Protein AF-A0A3A5VHN6-F1 (afdb_monomer_lite)

Foldseek 3Di:
DVCCVPPPVNVVVVVVVVCCVPVVVVVVVVVVVPDPDDDDDDPPDPPDPDDDDDDDDQDDDDDDADPPGDDDDDTDCVSPPPSVVDDDPDDDDDDDDDDPD

Secondary structure (DSSP, 8-state):
-HHHHH-HHHHHHHHHHHHHHHHHHHHHHHHHHT--S--SS-------------------------TT--------GGGSTTGGGS---------------

pLDDT: mean 79.45, std 12.81, range [46.56, 92.81]

Sequence (101 aa):
MDDLKTNRDAQITVACVAFFLISFPVYFSIAASGASGTTLGGGVADYQVNGEIEYILVDSGTEYVADGTPWTGVFSSDSVSDADEMNIVGIRLSLSYGEDE

Radius of gyration: 34.36 Å; chains: 1; bounding box: 68×29×90 Å

Structure (mmCIF, N/CA/C/O backbone):
data_AF-A0A3A5VHN6-F1
#
_entry.id   AF-A0A3A5VHN6-F1
#
loop_
_atom_site.group_PDB
_atom_site.id
_atom_site.type_symbol
_atom_site.label_atom_id
_atom_site.label_alt_id
_atom_site.label_comp_id
_atom_site.label_asym_id
_atom_site.label_entity_id
_atom_site.label_seq_id
_atom_site.pdbx_PDB_ins_code
_atom_site.Cartn_x
_atom_site.Cartn_y
_atom_site.Cartn_z
_atom_site.occupancy
_atom_site.B_iso_or_equiv
_atom_site.auth_seq_id
_atom_site.auth_comp_id
_atom_site.auth_asym_id
_atom_site.auth_atom_id
_atom_site.pdbx_PDB_model_num
ATOM 1 N N . MET A 1 1 ? 47.240 10.618 -48.676 1.00 62.69 1 MET A N 1
ATOM 2 C CA . MET A 1 1 ? 46.561 11.926 -48.825 1.00 62.69 1 MET A CA 1
ATOM 3 C C . MET A 1 1 ? 46.181 12.170 -50.280 1.00 62.69 1 MET A C 1
ATOM 5 O O . MET A 1 1 ? 45.088 12.652 -50.533 1.00 62.69 1 MET A O 1
ATOM 9 N N . ASP A 1 2 ? 47.044 11.798 -51.226 1.00 72.00 2 ASP A N 1
ATOM 10 C CA . ASP A 1 2 ? 46.825 11.973 -52.668 1.00 72.00 2 ASP A CA 1
ATOM 11 C C . ASP A 1 2 ? 45.599 11.224 -53.212 1.00 72.00 2 ASP A C 1
ATOM 13 O O . ASP A 1 2 ? 44.804 11.823 -53.934 1.00 72.00 2 ASP A O 1
ATOM 17 N N . ASP A 1 3 ? 45.350 9.985 -52.768 1.00 69.56 3 ASP A N 1
ATOM 18 C CA . ASP A 1 3 ? 44.129 9.243 -53.131 1.00 69.56 3 ASP A CA 1
ATOM 19 C C . ASP A 1 3 ? 42.848 9.968 -52.706 1.00 69.56 3 ASP A C 1
ATOM 21 O O . ASP A 1 3 ? 41.890 10.044 -53.464 1.00 69.56 3 ASP A O 1
ATOM 25 N N . LEU A 1 4 ? 42.840 10.604 -51.536 1.00 68.75 4 LEU A N 1
ATOM 26 C CA . LEU A 1 4 ? 41.675 11.334 -51.028 1.00 68.75 4 LEU A CA 1
ATOM 27 C C . LEU A 1 4 ? 41.393 12.615 -51.833 1.00 68.75 4 LEU A C 1
ATOM 29 O O . LEU A 1 4 ? 40.301 13.161 -51.753 1.00 68.75 4 LEU A O 1
ATOM 33 N N . LYS A 1 5 ? 42.364 13.102 -52.616 1.00 71.19 5 LYS A N 1
ATOM 34 C CA . LYS A 1 5 ? 42.245 14.319 -53.434 1.00 71.19 5 LYS A CA 1
ATOM 35 C C . LYS A 1 5 ? 41.909 14.041 -54.898 1.00 71.19 5 LYS A C 1
ATOM 37 O O . LYS A 1 5 ? 41.319 14.899 -55.544 1.00 71.19 5 LYS A O 1
ATOM 42 N N . THR A 1 6 ? 42.270 12.869 -55.420 1.00 76.94 6 THR A N 1
ATOM 43 C CA . THR A 1 6 ? 42.101 12.528 -56.847 1.00 76.94 6 THR A CA 1
ATOM 44 C C . THR A 1 6 ? 41.102 11.392 -57.083 1.00 76.94 6 THR A C 1
ATOM 46 O O . THR A 1 6 ? 40.410 11.365 -58.099 1.00 76.94 6 THR A O 1
ATOM 49 N N . ASN A 1 7 ? 40.966 10.469 -56.126 1.00 86.19 7 ASN A N 1
ATOM 50 C CA . ASN A 1 7 ? 40.110 9.300 -56.263 1.00 86.19 7 ASN A CA 1
ATOM 51 C C .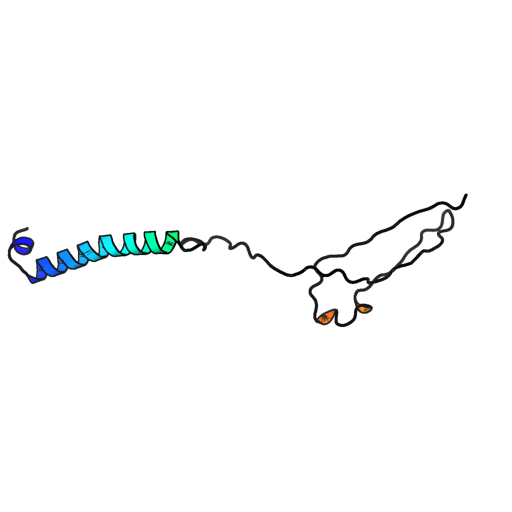 ASN A 1 7 ? 38.688 9.615 -55.778 1.00 86.19 7 ASN A C 1
ATOM 53 O O . ASN A 1 7 ? 38.440 9.839 -54.590 1.00 86.19 7 ASN A O 1
ATOM 57 N N . ARG A 1 8 ? 37.746 9.630 -56.723 1.00 84.88 8 ARG A N 1
ATOM 58 C CA . ARG A 1 8 ? 36.339 9.956 -56.472 1.00 84.88 8 ARG A CA 1
ATOM 59 C C . ARG A 1 8 ? 35.660 8.958 -55.532 1.00 84.88 8 ARG A C 1
ATOM 61 O O . ARG A 1 8 ? 34.877 9.379 -54.687 1.00 84.88 8 ARG A O 1
ATOM 68 N N . ASP A 1 9 ? 35.989 7.674 -55.620 1.00 88.75 9 ASP A N 1
ATOM 69 C CA . ASP A 1 9 ? 35.372 6.645 -54.774 1.00 88.75 9 ASP A CA 1
ATOM 70 C C . ASP A 1 9 ? 35.872 6.745 -53.325 1.00 88.75 9 ASP A C 1
ATOM 72 O O . ASP A 1 9 ? 35.094 6.610 -52.374 1.00 88.75 9 ASP A O 1
ATOM 76 N N . ALA A 1 10 ? 37.152 7.092 -53.144 1.00 84.06 10 ALA A N 1
ATOM 77 C CA . ALA A 1 10 ? 37.714 7.388 -51.827 1.00 84.06 10 ALA A CA 1
ATOM 78 C C . ALA A 1 10 ? 37.063 8.635 -51.200 1.00 84.06 10 ALA A C 1
ATOM 80 O O . ALA A 1 10 ? 36.727 8.629 -50.017 1.00 84.06 10 ALA A O 1
ATOM 81 N N . GLN A 1 11 ? 36.823 9.683 -51.993 1.00 86.69 11 GLN A N 1
ATOM 82 C CA . GLN A 1 11 ? 36.142 10.901 -51.538 1.00 86.69 11 GLN A CA 1
ATOM 83 C C . GLN A 1 11 ? 34.692 10.647 -51.133 1.00 86.69 11 GLN A C 1
ATOM 85 O O . GLN A 1 11 ? 34.270 11.112 -50.076 1.00 86.69 11 GLN A O 1
ATOM 90 N N . ILE A 1 12 ? 33.942 9.885 -51.935 1.00 88.62 12 ILE A N 1
ATOM 91 C CA . ILE A 1 12 ? 32.553 9.522 -51.624 1.00 88.62 12 ILE A CA 1
ATOM 92 C C . ILE A 1 12 ? 32.502 8.722 -50.323 1.00 88.62 12 ILE A C 1
ATOM 94 O O . ILE A 1 12 ? 31.705 9.033 -49.443 1.00 88.62 12 ILE A O 1
ATOM 98 N N . THR A 1 13 ? 33.398 7.749 -50.154 1.00 89.56 13 THR A N 1
ATOM 99 C CA . THR A 1 13 ? 33.460 6.935 -48.933 1.00 89.56 13 THR A CA 1
ATOM 100 C C . THR A 1 13 ? 33.735 7.796 -47.701 1.00 89.56 13 THR A C 1
ATOM 102 O O . THR A 1 13 ? 33.039 7.681 -46.694 1.00 89.56 13 THR A O 1
ATOM 105 N N . VAL A 1 14 ? 34.706 8.708 -47.783 1.00 89.44 14 VAL A N 1
ATOM 106 C CA . VAL A 1 14 ? 35.049 9.622 -46.683 1.00 89.44 14 VAL A CA 1
ATOM 107 C C . VAL A 1 14 ? 33.899 10.581 -46.379 1.00 89.44 14 VAL A C 1
ATOM 109 O O . VAL A 1 14 ? 33.595 10.807 -45.209 1.00 89.44 14 VAL A O 1
ATOM 112 N N . ALA A 1 15 ? 33.220 11.098 -47.404 1.00 90.25 15 ALA A N 1
ATOM 113 C CA . ALA A 1 15 ? 32.046 11.946 -47.236 1.00 90.25 15 ALA A CA 1
ATOM 114 C C . ALA A 1 15 ? 30.888 11.193 -46.561 1.00 90.25 15 ALA A C 1
ATOM 116 O O . ALA A 1 15 ? 30.274 11.726 -45.640 1.00 90.25 15 ALA A O 1
ATOM 117 N N . CYS A 1 16 ? 30.625 9.942 -46.953 1.00 90.94 16 CYS A N 1
ATOM 118 C CA . CYS A 1 16 ? 29.611 9.096 -46.323 1.00 90.94 16 CYS A CA 1
ATOM 119 C C . CYS A 1 16 ? 29.946 8.793 -44.858 1.00 90.94 16 CYS A C 1
ATOM 121 O O . CYS A 1 16 ? 29.078 8.919 -43.997 1.00 90.94 16 CYS A O 1
ATOM 123 N N . VAL A 1 17 ? 31.199 8.436 -44.556 1.00 92.81 17 VAL A N 1
ATOM 124 C CA . VAL A 1 17 ? 31.641 8.186 -43.176 1.00 92.81 17 VAL A CA 1
ATOM 125 C C . VAL A 1 17 ? 31.500 9.451 -42.333 1.00 92.81 17 VAL A C 1
ATOM 127 O O . VAL A 1 17 ? 30.920 9.387 -41.254 1.00 92.81 17 VAL A O 1
ATOM 130 N N . ALA A 1 18 ? 31.960 10.604 -42.827 1.00 92.75 18 ALA A N 1
ATOM 131 C CA . ALA A 1 18 ? 31.842 11.878 -42.120 1.00 92.75 18 ALA A CA 1
ATOM 132 C C . ALA A 1 18 ? 30.377 12.286 -41.896 1.00 92.75 18 ALA A C 1
ATOM 134 O O . ALA A 1 18 ? 30.025 12.723 -40.801 1.00 92.75 18 ALA A O 1
ATOM 135 N N . PHE A 1 19 ? 29.515 12.095 -42.900 1.00 92.81 19 PHE A N 1
ATOM 136 C CA . PHE A 1 19 ? 28.077 12.334 -42.786 1.00 92.81 19 PHE A CA 1
ATOM 137 C C . PHE A 1 19 ? 27.469 11.481 -41.674 1.00 92.81 19 PHE A C 1
ATOM 139 O O . PHE A 1 19 ? 26.854 12.019 -40.759 1.00 92.81 19 PHE A O 1
ATOM 146 N N . PHE A 1 20 ? 27.696 10.168 -41.684 1.00 92.75 20 PHE A N 1
ATOM 147 C CA . PHE A 1 20 ? 27.139 9.290 -40.660 1.00 92.75 20 PHE A CA 1
ATOM 148 C C . PHE A 1 20 ? 27.710 9.569 -39.266 1.00 92.75 20 PHE A C 1
ATOM 150 O O . PHE A 1 20 ? 26.958 9.547 -38.293 1.00 92.75 20 PHE A O 1
ATOM 157 N N . LEU A 1 21 ? 28.993 9.921 -39.154 1.00 92.69 21 LEU A N 1
ATOM 158 C CA . LEU A 1 21 ? 29.612 10.258 -37.870 1.00 92.69 21 LEU A CA 1
ATOM 159 C C . LEU A 1 21 ? 28.989 11.498 -37.208 1.00 92.69 21 LEU A C 1
ATOM 161 O O . LEU A 1 21 ? 29.048 11.622 -35.991 1.00 92.69 21 LEU A O 1
ATOM 165 N N . ILE A 1 22 ? 28.398 12.406 -37.991 1.00 91.00 22 ILE A N 1
ATOM 166 C CA . ILE A 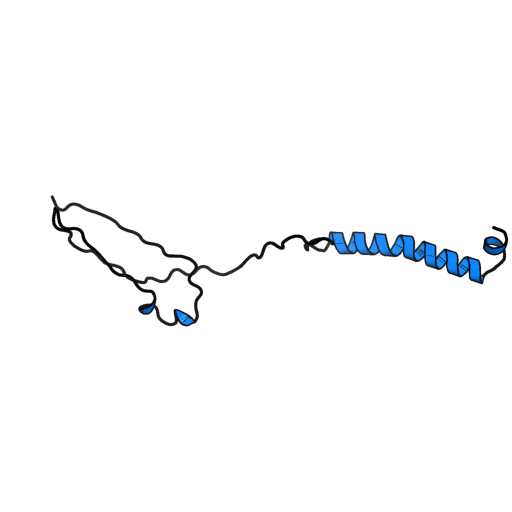1 22 ? 27.743 13.624 -37.491 1.00 91.00 22 ILE A CA 1
ATOM 167 C C .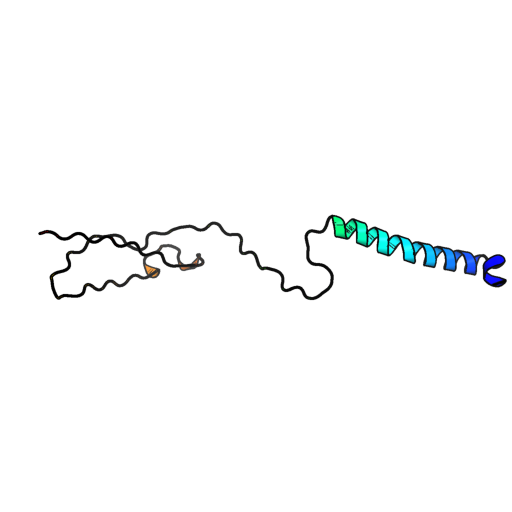 ILE A 1 22 ? 26.230 13.413 -37.370 1.00 91.00 22 ILE A C 1
ATOM 169 O O . ILE A 1 22 ? 25.633 13.714 -36.337 1.00 91.00 22 ILE A O 1
ATOM 173 N N . SER A 1 23 ? 25.595 12.874 -38.409 1.00 89.25 23 SER A N 1
ATOM 174 C CA . SER A 1 23 ? 24.142 12.738 -38.483 1.00 89.25 23 SER A CA 1
ATOM 175 C C . SER A 1 23 ? 23.585 11.752 -37.463 1.00 89.25 23 SER A C 1
ATOM 177 O O . SER A 1 23 ? 22.543 12.042 -36.881 1.00 89.25 23 SER A O 1
ATOM 179 N N . PHE A 1 24 ? 24.261 10.627 -37.197 1.00 87.94 24 PHE A N 1
ATOM 180 C CA . PHE A 1 24 ? 23.777 9.664 -36.202 1.00 87.94 24 PHE A CA 1
ATOM 181 C C . PHE A 1 24 ? 23.765 10.256 -34.782 1.00 87.94 24 PHE A C 1
ATOM 183 O O . PHE A 1 24 ? 22.700 10.235 -34.162 1.00 87.94 24 PHE A O 1
ATOM 190 N N . PRO A 1 25 ? 24.864 10.840 -34.255 1.00 86.00 25 PRO A N 1
ATOM 191 C CA . PRO A 1 25 ? 24.840 11.465 -32.932 1.00 86.00 25 PRO A CA 1
ATOM 192 C C . PRO A 1 25 ? 23.824 12.602 -32.807 1.00 86.00 25 PRO A C 1
ATOM 194 O O . PRO A 1 25 ? 23.132 12.687 -31.797 1.00 86.00 25 PRO A O 1
ATOM 197 N N . VAL A 1 26 ? 23.688 13.449 -33.834 1.00 87.56 26 VAL A N 1
ATOM 198 C CA . VAL A 1 26 ? 22.713 14.552 -33.826 1.00 87.56 26 VAL A CA 1
ATOM 199 C C . VAL A 1 26 ? 21.280 14.020 -33.821 1.00 87.56 26 VAL A C 1
ATOM 201 O O . VAL A 1 26 ? 20.469 14.468 -33.013 1.00 87.56 26 VAL A O 1
ATOM 204 N N . TYR A 1 27 ? 20.968 13.033 -34.665 1.00 83.19 27 TYR A N 1
ATOM 205 C CA . TYR A 1 27 ? 19.647 12.405 -34.696 1.00 83.19 27 TYR A CA 1
ATOM 206 C C . TYR A 1 27 ? 19.291 11.782 -33.345 1.00 83.19 27 TYR A C 1
ATOM 208 O O . TYR A 1 27 ? 18.214 12.050 -32.817 1.00 83.19 27 TYR A O 1
ATOM 216 N N . PHE A 1 28 ? 20.204 11.009 -32.748 1.00 79.62 28 PHE A N 1
ATOM 217 C CA . PHE A 1 28 ? 19.975 10.413 -31.433 1.00 79.62 28 PHE A CA 1
ATOM 218 C C . PHE A 1 28 ? 19.886 11.461 -30.320 1.00 79.62 28 PHE A C 1
ATOM 220 O O . PHE A 1 28 ? 19.071 11.296 -29.421 1.00 79.62 28 PHE A O 1
ATOM 227 N N . SER A 1 29 ? 20.645 12.559 -30.391 1.00 76.38 29 SER A N 1
ATOM 228 C CA . SER A 1 29 ? 20.532 13.667 -29.435 1.00 76.38 29 SER A CA 1
ATOM 229 C C . SER A 1 29 ? 19.161 14.345 -29.499 1.00 76.38 29 SER A C 1
ATOM 231 O O . SER A 1 29 ? 18.596 14.672 -28.458 1.00 76.38 29 SER A O 1
ATOM 233 N N . ILE A 1 30 ? 18.617 14.550 -30.701 1.00 78.44 30 ILE A N 1
ATOM 234 C CA . ILE A 1 30 ? 17.290 15.148 -30.890 1.00 78.44 30 ILE A CA 1
ATOM 235 C C . ILE A 1 30 ? 16.202 14.153 -30.468 1.00 78.44 30 ILE A C 1
ATOM 237 O O . ILE A 1 30 ? 15.326 14.505 -29.682 1.00 78.44 30 ILE A O 1
ATOM 241 N N . ALA A 1 31 ? 16.285 12.899 -30.915 1.00 72.62 31 ALA A N 1
ATOM 242 C CA . ALA A 1 31 ? 15.333 11.853 -30.550 1.00 72.62 31 ALA A CA 1
ATOM 243 C C . ALA A 1 31 ? 15.302 11.588 -29.032 1.00 72.62 31 ALA A C 1
ATOM 245 O O . ALA A 1 31 ? 14.228 11.393 -28.469 1.00 72.62 31 ALA A O 1
ATOM 246 N N . ALA A 1 32 ? 16.453 11.648 -28.352 1.00 63.72 32 ALA A N 1
ATOM 247 C CA . ALA A 1 32 ? 16.543 11.490 -26.901 1.00 63.72 32 ALA A CA 1
ATOM 248 C C . ALA A 1 32 ? 15.945 12.677 -26.132 1.00 63.72 32 ALA A C 1
ATOM 250 O O . ALA A 1 32 ? 15.371 12.476 -25.068 1.00 63.72 32 ALA A O 1
ATOM 251 N N . SER A 1 33 ? 16.019 13.903 -26.666 1.00 64.44 33 SER A N 1
ATOM 252 C CA . SER A 1 33 ? 15.441 15.087 -26.007 1.00 64.44 33 SER A CA 1
ATOM 253 C C . SER A 1 33 ? 13.909 15.059 -25.896 1.00 64.44 33 SER A C 1
ATOM 255 O O . SER A 1 33 ? 13.351 15.735 -25.036 1.00 64.44 33 SER A O 1
ATOM 257 N N . GLY A 1 34 ? 13.235 14.259 -26.733 1.00 58.91 34 GLY A N 1
ATOM 258 C CA . GLY A 1 34 ? 11.789 14.010 -26.667 1.00 58.91 34 GLY A CA 1
ATOM 259 C C . GLY A 1 34 ? 11.403 12.677 -26.017 1.00 58.91 34 GLY A C 1
ATOM 260 O O . GLY A 1 34 ? 10.220 12.429 -25.795 1.00 58.91 34 GLY A O 1
ATOM 261 N N . ALA A 1 35 ? 12.374 11.812 -25.717 1.00 57.69 35 ALA A N 1
ATOM 262 C CA . ALA A 1 35 ? 12.130 10.520 -25.096 1.00 57.69 35 ALA A CA 1
ATOM 263 C C . ALA A 1 35 ? 12.192 10.662 -23.570 1.00 57.69 35 ALA A C 1
ATOM 265 O O . ALA A 1 35 ? 13.262 10.632 -22.964 1.00 57.69 35 ALA A O 1
ATOM 266 N N . SER A 1 36 ? 11.032 10.772 -22.922 1.00 57.06 36 SER A N 1
ATOM 267 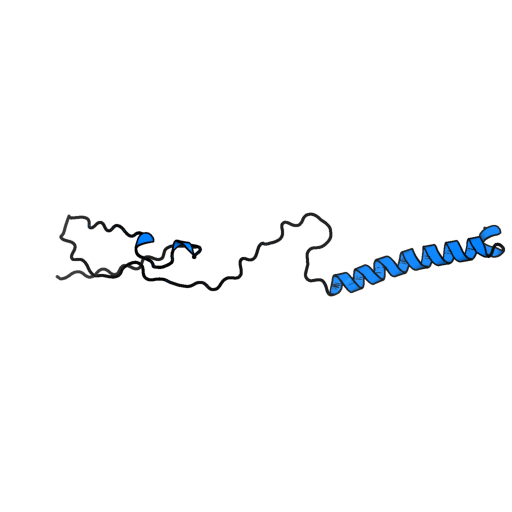C CA . SER A 1 36 ? 10.903 10.537 -21.481 1.00 57.06 36 SER A CA 1
ATOM 268 C C . SER A 1 36 ? 10.993 9.029 -21.216 1.00 57.06 36 SER A C 1
ATOM 270 O O . SER A 1 36 ? 9.987 8.362 -20.987 1.00 57.06 36 SER A O 1
ATOM 272 N N . GLY A 1 37 ? 12.185 8.455 -21.362 1.00 52.91 37 GLY A N 1
ATOM 273 C CA . GLY A 1 37 ? 12.376 7.014 -21.252 1.00 52.91 37 GLY A CA 1
ATOM 274 C C . GLY A 1 37 ? 13.847 6.638 -21.214 1.00 52.91 37 GLY A C 1
ATOM 275 O O . GLY A 1 37 ? 14.509 6.619 -22.245 1.00 52.91 37 GLY A O 1
ATOM 276 N N . THR A 1 38 ? 14.322 6.368 -19.999 1.00 48.59 38 THR A N 1
ATOM 277 C CA . THR A 1 38 ? 15.512 5.600 -19.607 1.00 48.59 38 THR A CA 1
ATOM 278 C C . THR A 1 38 ? 16.544 5.342 -20.708 1.00 48.59 38 THR A C 1
ATOM 280 O O . THR A 1 38 ? 16.467 4.401 -21.497 1.00 48.59 38 THR A O 1
ATOM 283 N N . THR A 1 39 ? 17.577 6.177 -20.691 1.00 50.09 39 THR A N 1
ATOM 284 C CA . THR A 1 39 ? 18.817 6.051 -21.454 1.00 50.09 39 THR A CA 1
ATOM 285 C C . THR A 1 39 ? 19.528 4.716 -21.197 1.00 50.09 39 THR A C 1
ATOM 287 O O . THR A 1 39 ? 19.816 4.387 -20.051 1.00 50.09 39 THR A O 1
ATOM 290 N N . LEU A 1 40 ? 19.851 3.986 -22.272 1.00 49.78 40 LEU A N 1
ATOM 291 C CA . LEU A 1 40 ? 21.073 3.183 -22.494 1.00 49.78 40 LEU A CA 1
ATOM 292 C C . LEU A 1 40 ? 21.904 2.785 -21.250 1.00 49.78 40 LEU A C 1
ATOM 294 O O . LEU A 1 40 ? 23.063 3.173 -21.118 1.00 49.78 40 LEU A O 1
ATOM 298 N N . GLY A 1 41 ? 21.350 1.958 -20.366 1.00 50.91 41 GLY A N 1
ATOM 299 C CA . GLY A 1 41 ? 22.133 1.372 -19.280 1.00 50.91 41 GLY A CA 1
ATOM 300 C C . GLY A 1 41 ? 21.295 0.956 -18.093 1.00 50.91 41 GLY A C 1
ATOM 301 O O . GLY A 1 41 ? 21.279 1.674 -17.107 1.00 50.91 41 GLY A O 1
ATOM 302 N N . GLY A 1 42 ? 20.627 -0.199 -18.192 1.00 50.09 42 GLY A N 1
ATOM 303 C CA . GLY A 1 42 ? 20.228 -1.028 -17.044 1.00 50.09 42 GLY A CA 1
ATOM 304 C C . GLY A 1 42 ? 19.579 -0.317 -15.853 1.00 50.09 42 GLY A C 1
ATOM 305 O O . GLY A 1 42 ? 19.696 -0.806 -14.733 1.00 50.09 42 GLY A O 1
ATOM 306 N N . GLY A 1 43 ? 18.942 0.834 -16.068 1.00 46.56 43 GLY A N 1
ATOM 307 C CA . GLY A 1 43 ? 18.248 1.559 -15.025 1.00 46.56 43 GLY A CA 1
ATOM 308 C C . GLY A 1 43 ? 17.042 0.730 -14.650 1.00 46.56 43 GLY A C 1
ATOM 309 O O . GLY A 1 43 ? 16.197 0.469 -15.507 1.00 46.56 43 GLY A O 1
ATOM 310 N N . VAL A 1 44 ? 17.007 0.276 -13.400 1.00 56.41 44 VAL A N 1
ATOM 311 C CA . VAL A 1 44 ? 15.814 -0.294 -12.782 1.00 56.41 44 VAL A CA 1
ATOM 312 C C . VAL A 1 44 ? 14.689 0.691 -13.081 1.00 56.41 44 VAL A C 1
ATOM 314 O O . VAL A 1 44 ? 14.722 1.826 -12.613 1.00 56.41 44 VAL A O 1
ATOM 317 N N . ALA A 1 45 ? 13.791 0.319 -13.988 1.00 56.28 45 ALA A N 1
ATOM 318 C CA . ALA A 1 45 ? 12.662 1.164 -14.313 1.00 56.28 45 ALA A CA 1
ATOM 319 C C . ALA A 1 45 ? 11.769 1.198 -13.073 1.00 56.28 45 ALA A C 1
ATOM 321 O O . ALA A 1 45 ? 11.455 0.142 -12.518 1.00 56.28 45 ALA A O 1
ATOM 322 N N . ASP A 1 46 ? 11.377 2.392 -12.636 1.00 61.72 46 ASP A N 1
ATOM 323 C CA . ASP A 1 46 ? 10.334 2.520 -11.630 1.00 61.72 46 ASP A CA 1
ATOM 324 C C . ASP A 1 46 ? 9.037 1.984 -12.242 1.00 61.72 46 ASP A C 1
ATOM 326 O O . ASP A 1 46 ? 8.448 2.588 -13.142 1.00 61.72 46 ASP A O 1
ATOM 330 N N . TYR A 1 47 ? 8.611 0.806 -11.791 1.00 56.97 47 TYR A N 1
ATOM 331 C CA . TYR A 1 47 ? 7.302 0.267 -12.131 1.00 56.97 47 TYR A CA 1
ATOM 332 C C . TYR A 1 47 ? 6.255 1.090 -11.386 1.00 56.97 47 TYR A C 1
ATOM 334 O O . TYR A 1 47 ? 5.976 0.854 -10.212 1.00 56.97 47 TYR A O 1
ATOM 342 N N . GLN A 1 48 ? 5.686 2.082 -12.064 1.00 61.25 48 GLN A N 1
ATOM 343 C CA . GLN A 1 48 ? 4.534 2.805 -11.546 1.00 61.25 48 GLN A CA 1
ATOM 344 C C . GLN A 1 48 ? 3.275 1.987 -11.825 1.00 61.25 48 GLN A C 1
ATOM 346 O O . GLN A 1 48 ? 2.803 1.897 -12.958 1.00 61.25 48 GLN A O 1
ATOM 351 N N . VAL A 1 49 ? 2.743 1.362 -10.776 1.00 64.31 49 VAL A N 1
ATOM 352 C CA . VAL A 1 49 ? 1.402 0.777 -10.806 1.00 64.31 49 VAL A CA 1
ATOM 353 C C . VAL A 1 49 ? 0.410 1.930 -10.665 1.00 64.31 49 VAL A C 1
ATOM 355 O O . VAL A 1 49 ? 0.065 2.339 -9.560 1.00 64.31 49 VAL A O 1
ATOM 358 N N . ASN A 1 50 ? -0.008 2.494 -11.797 1.00 67.94 50 ASN A N 1
ATOM 359 C CA . ASN A 1 50 ? -1.112 3.446 -11.841 1.00 67.94 50 ASN A CA 1
ATOM 360 C C . ASN A 1 50 ? -2.429 2.665 -11.848 1.00 67.94 50 ASN A C 1
ATOM 362 O O . ASN A 1 50 ? -2.802 2.080 -12.863 1.00 67.94 50 ASN A O 1
ATOM 366 N N . GLY A 1 51 ? -3.123 2.666 -10.715 1.00 70.81 51 GLY A N 1
ATOM 367 C CA . GLY A 1 51 ? -4.471 2.127 -10.566 1.00 70.81 51 GLY A CA 1
ATOM 368 C C . GLY A 1 51 ? -5.323 3.068 -9.721 1.00 70.81 51 GLY A C 1
ATOM 369 O O . GLY A 1 51 ? -4.794 3.843 -8.923 1.00 70.81 51 GLY A O 1
ATOM 370 N N . GLU A 1 52 ? -6.637 3.025 -9.915 1.00 78.25 52 GLU A N 1
ATOM 371 C CA . GLU A 1 52 ? -7.577 3.682 -9.009 1.00 78.25 52 GLU A CA 1
ATOM 372 C C . GLU A 1 52 ? -7.670 2.856 -7.718 1.00 78.25 52 GLU A C 1
ATOM 374 O O . GLU A 1 52 ? -7.801 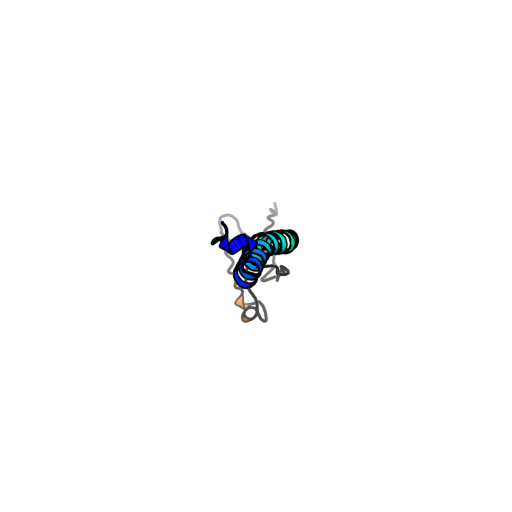1.634 -7.772 1.00 78.25 52 GLU A O 1
ATOM 379 N N . ILE A 1 53 ? -7.534 3.508 -6.559 1.00 82.38 53 ILE A N 1
ATOM 380 C CA . ILE A 1 53 ? -7.697 2.842 -5.263 1.00 82.38 53 ILE A CA 1
ATOM 381 C C . ILE A 1 53 ? -9.164 2.947 -4.869 1.00 82.38 53 ILE A C 1
ATOM 383 O O . ILE A 1 53 ? -9.647 4.035 -4.549 1.00 82.38 53 ILE A O 1
ATOM 387 N N . GLU A 1 54 ? -9.837 1.804 -4.835 1.00 85.25 54 GLU A N 1
ATOM 388 C CA . GLU A 1 54 ? -11.189 1.676 -4.307 1.00 85.25 54 GLU A CA 1
ATOM 389 C C . GLU A 1 54 ? -11.164 1.180 -2.853 1.00 85.25 54 GLU A C 1
ATOM 391 O O . GLU A 1 54 ? -10.328 0.360 -2.466 1.00 85.25 54 GLU A O 1
ATOM 396 N N . TYR A 1 55 ? -12.082 1.692 -2.027 1.00 87.19 55 TYR A N 1
ATOM 397 C CA . TYR A 1 55 ? -12.265 1.243 -0.648 1.00 87.19 55 TYR A CA 1
ATOM 398 C C . TYR A 1 55 ? -13.558 0.451 -0.531 1.00 87.19 55 TYR A C 1
ATOM 400 O O . TYR A 1 55 ? -14.644 1.014 -0.655 1.00 87.19 55 TYR A O 1
ATOM 408 N N . ILE A 1 56 ? -13.425 -0.829 -0.201 1.00 87.38 56 ILE A N 1
ATOM 409 C CA . ILE A 1 56 ? -14.558 -1.731 -0.014 1.00 87.38 56 ILE A CA 1
ATOM 410 C C . ILE A 1 56 ? -14.755 -1.972 1.476 1.00 87.38 56 ILE A C 1
ATOM 412 O O . ILE A 1 56 ? -13.807 -2.262 2.211 1.00 87.38 56 ILE A O 1
ATOM 416 N N . LEU A 1 57 ? -15.994 -1.808 1.936 1.00 87.81 57 LEU A N 1
ATOM 417 C CA . LEU A 1 57 ? -16.352 -2.078 3.320 1.00 87.81 57 LEU A CA 1
ATOM 418 C C . LEU A 1 57 ? -16.472 -3.591 3.527 1.00 87.81 57 LEU A C 1
ATOM 420 O O . LEU A 1 57 ? -17.304 -4.231 2.894 1.00 87.81 57 LEU A O 1
ATOM 424 N N . VAL A 1 58 ? -15.655 -4.136 4.429 1.00 88.44 58 VAL A N 1
ATOM 425 C CA . VAL A 1 58 ? -15.706 -5.556 4.815 1.00 88.44 58 VAL A CA 1
ATOM 426 C C . VAL A 1 58 ? -16.730 -5.784 5.926 1.00 88.44 58 VAL A C 1
ATOM 428 O O . VAL A 1 58 ? -17.524 -6.715 5.842 1.00 88.44 58 VAL A O 1
ATOM 431 N N . ASP A 1 59 ? -16.707 -4.935 6.957 1.00 87.88 59 ASP A N 1
ATOM 432 C CA . ASP A 1 59 ? -17.649 -4.964 8.076 1.00 87.88 59 ASP A CA 1
ATOM 433 C C . ASP A 1 59 ? -17.714 -3.595 8.778 1.00 87.88 59 ASP A C 1
ATOM 435 O O . ASP A 1 59 ? -16.770 -2.799 8.706 1.00 87.88 59 ASP A O 1
ATOM 439 N N . SER A 1 60 ? -18.827 -3.320 9.458 1.00 89.56 60 SER A N 1
ATOM 440 C CA . SER A 1 60 ? -19.001 -2.141 10.310 1.00 89.56 60 SER A CA 1
ATOM 441 C C . SER A 1 60 ? -20.022 -2.407 11.406 1.00 89.56 60 SER A C 1
ATOM 443 O O . SER A 1 60 ? -21.145 -2.822 11.118 1.00 89.56 60 SER A O 1
ATOM 445 N N . GLY A 1 61 ? -19.681 -2.063 12.643 1.00 89.12 61 GLY A N 1
ATOM 446 C CA . GLY A 1 61 ? -20.587 -2.243 13.765 1.00 89.12 61 GLY A CA 1
ATOM 447 C C . GLY A 1 61 ? -20.102 -1.565 15.035 1.00 89.12 61 GLY A C 1
ATOM 448 O O . GLY A 1 61 ? -19.054 -0.918 15.067 1.00 89.12 61 GLY A O 1
ATOM 449 N N . THR A 1 62 ? -20.902 -1.726 16.080 1.00 89.75 62 THR A N 1
ATOM 450 C CA . THR A 1 62 ? -20.613 -1.272 17.439 1.00 89.75 62 THR A CA 1
ATOM 451 C C . THR A 1 62 ? -20.843 -2.436 18.382 1.00 89.75 62 THR A C 1
ATOM 453 O O . THR A 1 62 ? -21.930 -3.008 18.375 1.00 89.75 62 THR A O 1
ATOM 456 N N . GLU A 1 63 ? -19.855 -2.747 19.209 1.00 88.75 63 GLU A N 1
ATOM 457 C CA . GLU A 1 63 ? -19.905 -3.866 20.147 1.00 88.75 63 GLU A CA 1
ATOM 458 C C . GLU A 1 63 ? -19.690 -3.346 21.567 1.00 88.75 63 GLU A C 1
ATOM 460 O O . GLU A 1 63 ? -18.828 -2.496 21.799 1.00 88.75 63 GLU A O 1
ATOM 465 N N . TYR A 1 64 ? -20.477 -3.851 22.518 1.00 89.00 64 TYR A N 1
ATOM 466 C CA . TYR A 1 64 ? -20.275 -3.542 23.930 1.00 89.00 64 TYR A CA 1
ATOM 467 C C . TYR A 1 64 ? -19.147 -4.413 24.485 1.00 89.00 64 TYR A C 1
ATOM 469 O O . TYR A 1 64 ? -19.192 -5.641 24.379 1.00 89.00 64 TYR A O 1
ATOM 477 N N . VAL A 1 65 ? -18.149 -3.782 25.101 1.00 89.38 65 VAL A N 1
ATOM 478 C CA . VAL A 1 65 ? -17.007 -4.469 25.709 1.00 89.38 65 VAL A CA 1
ATOM 479 C C . VAL A 1 65 ? -17.104 -4.306 27.218 1.00 89.38 65 VAL A C 1
ATOM 481 O O . VAL A 1 65 ? -17.010 -3.199 27.734 1.00 89.38 65 VAL A O 1
ATOM 484 N N . ALA A 1 66 ? -17.331 -5.413 27.924 1.00 88.75 66 ALA A N 1
ATOM 485 C CA . ALA A 1 66 ? -17.378 -5.406 29.381 1.00 88.75 66 ALA A CA 1
ATOM 486 C C . ALA A 1 66 ? -15.972 -5.245 29.980 1.00 88.75 66 ALA A C 1
ATOM 488 O O . ALA A 1 66 ? -14.993 -5.749 29.422 1.00 88.75 66 ALA A O 1
ATOM 489 N N . ASP A 1 67 ? -15.886 -4.611 31.153 1.00 89.00 67 ASP A N 1
ATOM 490 C CA . ASP A 1 67 ? -14.613 -4.428 31.852 1.00 89.00 67 ASP A CA 1
ATOM 491 C C . ASP A 1 67 ? -13.889 -5.765 32.091 1.00 89.00 67 ASP A C 1
ATOM 493 O O . ASP A 1 67 ? -14.492 -6.818 32.336 1.00 89.00 67 ASP A O 1
ATOM 497 N N . GLY A 1 68 ? -12.567 -5.726 31.952 1.00 90.19 68 GLY A N 1
ATOM 498 C CA . GLY A 1 68 ? -11.688 -6.884 32.079 1.00 90.19 68 GLY A CA 1
ATOM 499 C C . GLY A 1 68 ? -11.867 -7.970 31.010 1.00 90.19 68 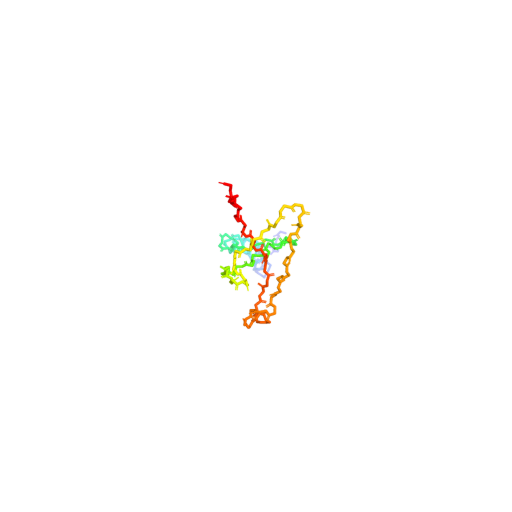GLY A C 1
ATOM 500 O O . GLY A 1 68 ? -11.144 -8.967 31.056 1.00 90.19 68 GLY A O 1
ATOM 501 N N . THR A 1 69 ? -12.782 -7.807 30.046 1.00 91.00 69 THR A N 1
ATOM 502 C CA . THR A 1 69 ? -13.055 -8.806 29.005 1.00 91.00 69 THR A CA 1
ATOM 503 C C . THR A 1 69 ? -12.608 -8.287 27.638 1.00 91.00 69 THR A C 1
ATOM 505 O O . THR A 1 69 ? -13.232 -7.378 27.097 1.00 91.00 69 THR A O 1
ATOM 508 N N . PRO A 1 70 ? -11.545 -8.847 27.034 1.00 89.88 70 PRO A N 1
ATOM 509 C CA . PRO A 1 70 ? -11.124 -8.429 25.705 1.00 89.88 70 PRO A CA 1
ATOM 510 C C . PRO A 1 70 ? -12.167 -8.823 24.655 1.00 89.88 70 PRO A C 1
ATOM 512 O O . PRO A 1 70 ? -12.658 -9.953 24.644 1.00 89.88 70 PRO A O 1
ATOM 515 N N . TRP A 1 71 ? -12.453 -7.904 23.736 1.00 89.19 71 TRP A N 1
ATOM 516 C CA . TRP A 1 71 ? -13.234 -8.189 22.537 1.00 89.19 71 TRP A CA 1
ATOM 517 C C . TRP A 1 71 ? -12.324 -8.614 21.380 1.00 89.19 71 TRP A C 1
ATOM 519 O O . TRP A 1 71 ? -11.243 -8.055 21.179 1.00 89.19 71 TRP A O 1
ATOM 529 N N . THR A 1 72 ? -12.768 -9.607 20.610 1.00 90.44 72 THR A N 1
ATOM 530 C CA . THR A 1 72 ? -12.051 -10.138 19.444 1.00 90.44 72 THR A CA 1
ATOM 531 C C . THR A 1 72 ? -12.997 -10.266 18.259 1.00 90.44 72 THR A C 1
ATOM 533 O O . THR A 1 72 ? -14.020 -10.939 18.374 1.00 90.44 72 THR A O 1
ATOM 536 N N . GLY A 1 73 ? -12.624 -9.684 17.119 1.00 86.50 73 GLY A N 1
ATOM 537 C CA . GLY A 1 73 ? -13.333 -9.816 15.844 1.00 86.50 73 GLY A CA 1
ATOM 538 C C . GLY A 1 73 ? -12.450 -10.457 14.772 1.00 86.50 73 GLY A C 1
ATOM 539 O O . GLY A 1 73 ? -11.232 -10.271 14.772 1.00 86.50 73 GLY A O 1
ATOM 540 N N . VAL A 1 74 ? -13.063 -11.222 13.865 1.00 88.50 74 VAL A N 1
ATOM 541 C CA . VAL A 1 74 ? -12.396 -11.820 12.700 1.00 88.50 74 VAL A CA 1
ATOM 542 C C . VAL A 1 74 ? -12.995 -11.211 11.440 1.00 88.50 74 VAL A C 1
ATOM 544 O O . VAL A 1 74 ? -14.198 -11.314 11.220 1.00 88.50 74 VAL A O 1
ATOM 547 N N . PHE A 1 75 ? -12.144 -10.615 10.609 1.00 86.44 75 PHE A N 1
ATOM 548 C CA . PHE A 1 75 ? -12.526 -9.994 9.343 1.00 86.44 75 PHE A CA 1
ATOM 549 C C . PHE A 1 75 ? -11.828 -10.732 8.199 1.00 86.44 75 PHE A C 1
ATOM 551 O O . PHE A 1 75 ? -10.623 -10.976 8.275 1.00 86.44 75 PHE A O 1
ATOM 558 N N . SER A 1 76 ? -12.575 -11.094 7.157 1.00 85.44 76 SER A N 1
ATOM 559 C CA . SER A 1 76 ? -12.060 -11.799 5.976 1.00 85.44 76 SER A CA 1
ATOM 560 C C . SER A 1 76 ? -12.522 -11.098 4.705 1.00 85.44 76 SER A C 1
ATOM 562 O O . SER A 1 76 ? -13.625 -10.565 4.671 1.00 85.44 76 SER A O 1
ATOM 564 N N . SER A 1 77 ? -11.702 -11.125 3.652 1.00 82.69 77 SER A N 1
ATOM 565 C CA . SER A 1 77 ? -12.089 -10.646 2.320 1.00 82.69 77 SER A CA 1
ATOM 566 C C . SER A 1 77 ? -13.106 -11.553 1.628 1.00 82.69 77 SER A C 1
ATOM 568 O O . SER A 1 77 ? -13.700 -11.130 0.648 1.00 82.69 77 SER A O 1
ATOM 570 N N . ASP A 1 78 ? -13.345 -12.766 2.134 1.00 82.81 78 ASP A N 1
ATOM 571 C CA . ASP A 1 78 ? -14.331 -13.694 1.559 1.00 82.81 78 ASP A CA 1
ATOM 572 C C . ASP A 1 78 ? -15.767 -13.140 1.593 1.00 82.81 78 ASP A C 1
ATOM 574 O O . ASP A 1 78 ? -16.635 -13.625 0.872 1.00 82.81 78 ASP A O 1
ATOM 578 N N . SER A 1 79 ? -16.044 -12.138 2.438 1.00 80.31 79 SER A N 1
ATOM 579 C CA . SER A 1 79 ? -17.337 -11.445 2.473 1.00 80.31 79 SER A CA 1
ATOM 580 C C . SER A 1 79 ? -17.501 -10.391 1.373 1.00 80.31 79 SER A C 1
ATOM 582 O O . SER A 1 79 ? -18.595 -9.848 1.211 1.00 80.31 79 SER A O 1
ATOM 584 N N . VAL A 1 80 ? -16.443 -10.092 0.616 1.00 83.31 80 VAL A N 1
ATOM 585 C CA . VAL A 1 80 ? -16.455 -9.131 -0.487 1.00 83.31 80 VAL A CA 1
ATOM 586 C C . VAL A 1 80 ? -16.769 -9.861 -1.795 1.00 83.31 80 VAL A C 1
ATOM 588 O O . VAL A 1 80 ? -16.073 -10.803 -2.168 1.00 83.31 80 VAL A O 1
ATOM 591 N N . SER A 1 81 ? -17.816 -9.419 -2.500 1.00 82.25 81 SER A N 1
ATOM 592 C CA . SER A 1 81 ? -18.143 -9.935 -3.839 1.00 82.25 81 SER A CA 1
ATOM 593 C C . SER A 1 81 ? -17.012 -9.626 -4.813 1.00 82.25 81 SER A C 1
ATOM 595 O O . SER A 1 81 ? -16.458 -8.528 -4.774 1.00 82.25 81 SER A O 1
ATOM 597 N N . ASP A 1 82 ? -16.692 -10.590 -5.676 1.00 82.50 82 ASP A N 1
ATOM 598 C CA . ASP A 1 82 ? -15.698 -10.447 -6.747 1.00 82.50 82 ASP A CA 1
ATOM 599 C C . ASP A 1 82 ? -14.284 -10.106 -6.227 1.00 82.50 82 ASP A C 1
ATOM 601 O O . ASP A 1 82 ? -13.445 -9.558 -6.942 1.00 82.50 82 ASP A O 1
ATOM 605 N N . ALA A 1 83 ? -13.992 -10.439 -4.960 1.00 78.94 83 ALA A N 1
ATOM 606 C CA . ALA A 1 83 ? -12.681 -10.232 -4.342 1.00 78.94 83 ALA A CA 1
ATOM 607 C C . ALA A 1 83 ? -11.544 -10.931 -5.099 1.00 78.94 83 ALA A C 1
ATOM 609 O O . ALA A 1 83 ? -10.413 -10.451 -5.095 1.00 78.94 83 ALA A O 1
ATOM 610 N N . ASP A 1 84 ? -11.848 -12.042 -5.766 1.00 80.38 84 ASP A N 1
ATOM 611 C CA . ASP A 1 84 ? -10.941 -12.796 -6.627 1.00 80.38 84 ASP A CA 1
ATOM 612 C C . ASP A 1 84 ? -10.578 -12.076 -7.938 1.00 80.38 84 ASP A C 1
ATOM 614 O O . ASP A 1 84 ? -9.541 -12.382 -8.531 1.00 80.38 84 ASP A O 1
ATOM 618 N N . GLU A 1 85 ? -11.359 -11.075 -8.354 1.00 84.44 85 GLU A N 1
ATOM 619 C CA . GLU A 1 85 ? -11.065 -10.223 -9.514 1.00 84.44 85 GLU A CA 1
ATOM 620 C C . GLU A 1 85 ? -10.248 -8.968 -9.142 1.00 84.44 85 GLU A C 1
ATOM 622 O O . GLU A 1 85 ? -9.829 -8.203 -10.016 1.00 84.44 85 GLU A O 1
ATOM 627 N N . MET A 1 86 ? -9.982 -8.751 -7.848 1.00 81.38 86 MET A N 1
ATOM 628 C CA . MET A 1 86 ? -9.364 -7.534 -7.319 1.00 81.38 86 MET A CA 1
ATOM 629 C C . MET A 1 86 ? -7.961 -7.761 -6.747 1.00 81.38 86 MET A C 1
ATOM 631 O O . MET A 1 86 ? -7.612 -8.824 -6.241 1.00 81.38 86 MET A O 1
ATOM 635 N N . ASN A 1 87 ? -7.140 -6.704 -6.772 1.00 82.88 87 ASN A N 1
ATOM 636 C CA . ASN A 1 87 ? -5.850 -6.688 -6.082 1.00 82.88 87 ASN A CA 1
ATOM 637 C C . ASN A 1 87 ? -5.993 -6.007 -4.719 1.00 82.88 87 ASN A C 1
ATOM 639 O O . ASN A 1 87 ? -6.211 -4.798 -4.636 1.00 82.88 87 ASN A O 1
ATOM 643 N N . ILE A 1 88 ? -5.808 -6.770 -3.643 1.00 79.50 88 ILE A N 1
ATOM 644 C CA . ILE A 1 88 ? -5.818 -6.226 -2.284 1.00 79.50 88 ILE A CA 1
ATOM 645 C C . ILE A 1 88 ? -4.465 -5.565 -2.008 1.00 79.50 88 ILE A C 1
ATOM 647 O O . ILE A 1 88 ? -3.450 -6.235 -1.828 1.00 79.50 88 ILE A O 1
ATOM 651 N N . VAL A 1 89 ? -4.458 -4.233 -1.960 1.00 81.88 89 VAL A N 1
ATOM 652 C CA . VAL A 1 89 ? -3.242 -3.430 -1.730 1.00 81.88 89 VAL A CA 1
ATOM 653 C C . VAL A 1 89 ? -3.057 -2.998 -0.271 1.00 81.88 89 VAL A C 1
ATOM 655 O O . VAL A 1 89 ? -1.998 -2.489 0.092 1.00 81.88 89 VAL A O 1
ATOM 658 N N . GLY A 1 90 ? -4.062 -3.205 0.585 1.00 83.75 90 GLY A N 1
ATOM 659 C CA . GLY A 1 90 ? -3.989 -2.868 2.004 1.00 83.75 90 GLY A CA 1
ATOM 660 C C . GLY A 1 90 ? -5.301 -3.092 2.753 1.00 83.75 90 GLY A C 1
ATOM 661 O O . GLY A 1 90 ? -6.335 -3.373 2.155 1.00 83.75 90 GLY A O 1
ATOM 662 N N . ILE A 1 91 ? -5.245 -2.949 4.079 1.00 86.12 91 ILE A N 1
ATOM 663 C CA . ILE A 1 91 ? -6.398 -3.046 4.983 1.00 86.12 91 ILE A CA 1
ATOM 664 C C . ILE A 1 91 ? -6.480 -1.749 5.790 1.00 86.12 91 ILE A C 1
ATOM 666 O O . ILE A 1 91 ? -5.465 -1.263 6.293 1.00 86.12 91 ILE A O 1
ATOM 670 N N . ARG A 1 92 ? -7.690 -1.195 5.938 1.00 87.75 92 ARG A N 1
ATOM 671 C CA . ARG A 1 92 ? -7.956 -0.020 6.778 1.00 87.75 92 ARG A CA 1
ATOM 672 C C . ARG A 1 92 ? -8.942 -0.378 7.883 1.00 87.75 92 ARG A C 1
ATOM 674 O O . ARG A 1 92 ? -10.073 -0.747 7.593 1.00 87.75 92 ARG A O 1
ATOM 681 N N . LEU A 1 93 ? -8.524 -0.191 9.132 1.00 88.12 93 LEU A N 1
ATOM 682 C CA . LEU A 1 93 ? -9.352 -0.386 10.319 1.00 88.12 93 LEU A CA 1
ATOM 683 C C . LEU A 1 93 ? -9.565 0.964 11.014 1.00 88.12 93 LEU A C 1
ATOM 685 O O . LEU A 1 93 ? -8.606 1.699 11.247 1.00 88.12 93 LEU A O 1
ATOM 689 N N . SER A 1 94 ? -10.815 1.301 11.324 1.00 91.25 94 SER A N 1
ATOM 690 C CA . SER A 1 94 ? -11.173 2.510 12.069 1.00 91.25 94 SER A CA 1
ATOM 691 C C . SER A 1 94 ? -11.994 2.102 13.284 1.00 91.25 94 SER A C 1
ATOM 693 O O . SER A 1 94 ? -13.049 1.497 13.126 1.00 91.25 94 SER A O 1
ATOM 695 N N . LEU A 1 95 ? -11.484 2.396 14.482 1.00 90.50 95 LEU A N 1
ATOM 696 C CA . LEU A 1 95 ? -12.177 2.137 15.740 1.00 90.50 95 LEU A CA 1
ATOM 697 C C . LEU A 1 95 ? -12.424 3.451 16.469 1.00 90.50 95 LEU A C 1
ATOM 699 O O . LEU A 1 95 ? -11.542 4.308 16.544 1.00 90.50 95 LEU A O 1
ATOM 703 N N . SER A 1 96 ? -13.606 3.561 17.058 1.00 91.00 96 SER A N 1
ATOM 704 C CA . SER A 1 96 ? -13.943 4.588 18.035 1.00 91.00 96 SER A CA 1
ATOM 705 C C . SER A 1 96 ? -14.363 3.918 19.330 1.00 91.00 96 SER A C 1
ATOM 707 O O . SER A 1 96 ? -15.070 2.913 19.301 1.00 91.00 96 SER A O 1
ATOM 709 N N . TYR A 1 97 ? -13.953 4.501 20.447 1.00 90.12 97 TYR A N 1
ATOM 710 C CA . TYR A 1 97 ? -14.279 4.021 21.777 1.00 90.12 97 TYR A CA 1
ATOM 711 C C . TYR A 1 97 ? -15.032 5.101 22.551 1.00 90.12 97 TYR A C 1
ATOM 713 O O . TYR A 1 97 ? -14.671 6.277 22.469 1.00 90.12 97 TYR A O 1
ATOM 721 N N . GLY A 1 98 ? -16.069 4.697 23.278 1.00 89.31 98 GLY A N 1
ATOM 722 C CA . GLY A 1 98 ? -16.830 5.549 24.180 1.00 89.31 98 GLY A CA 1
ATOM 723 C C . GLY A 1 98 ? -17.206 4.755 25.423 1.00 89.31 98 GLY A C 1
ATOM 724 O O . GLY A 1 98 ? -17.703 3.639 25.299 1.00 89.31 98 GLY A O 1
ATOM 725 N N . GLU A 1 99 ? -16.941 5.333 26.590 1.00 84.81 99 GLU A N 1
ATOM 726 C CA . GLU A 1 99 ? -17.393 4.818 27.884 1.00 84.81 99 GLU A CA 1
ATOM 727 C C . GLU A 1 99 ? -18.861 5.211 28.096 1.00 84.81 99 GLU A C 1
ATOM 729 O O . GLU A 1 99 ? -19.252 6.332 27.759 1.00 84.81 99 GLU A O 1
ATOM 734 N N . ASP A 1 100 ? -19.654 4.305 28.663 1.00 75.88 100 ASP A N 1
ATOM 735 C CA . ASP A 1 100 ? -21.010 4.580 29.155 1.00 75.88 100 ASP A CA 1
ATOM 736 C C . ASP A 1 100 ? -20.961 4.578 30.693 1.00 75.88 100 ASP A C 1
ATOM 738 O O . ASP A 1 100 ? -21.362 3.610 31.340 1.00 75.88 100 ASP A O 1
ATOM 742 N N . GLU A 1 101 ? -20.345 5.621 31.263 1.00 64.31 101 GLU A N 1
ATOM 743 C CA . GLU A 1 101 ? -20.366 5.938 32.706 1.00 64.31 101 GLU A CA 1
ATOM 744 C C . GLU A 1 101 ? -21.431 6.995 33.033 1.00 64.31 101 GLU A C 1
ATOM 746 O O . GLU A 1 101 ? -21.463 8.054 32.359 1.00 64.31 101 GLU A O 1
#